Protein AF-A0A7C6IGD8-F1 (afdb_monomer_lite)

Radius of gyration: 17.0 Å; chains: 1; bounding box: 41×31×42 Å

Secondary structure (DSSP, 8-state):
--SS-TT-PPPPP------SSTHHHHHHHHHHHHHHHHHHHHHT--HHHHHHHHHHHTT--HHHHHHHHTS-HHHHHHHHHHTTHHHHHHHHHHHHHHHHHHH--

Sequence (105 aa):
SGALGKGGRAGRVRARVRTDDPRGAVLADDIGSAFTLLHHVISRRSPEGREATNLVRAGWTQVEAAEELGVSKQAVNQRLQAAGWHAEEAGWRLAVHLLERAAEN

Foldseek 3Di:
DDPAPDDPPPDQDFAAQPDPDPCRVVLRVQLSVLVVQLCVLQVPADPLLVQLLVQVVVVDDLCVSCVVVVHDSVSSVVSVVRSVVVVNVVSVVSSVVSVVVSVVD

Structure (mmCIF, N/CA/C/O backbone):
data_AF-A0A7C6IGD8-F1
#
_entry.id   AF-A0A7C6IGD8-F1
#
loop_
_atom_site.group_PDB
_atom_site.id
_atom_site.type_symbol
_atom_site.label_atom_id
_atom_site.label_alt_id
_atom_site.label_comp_id
_atom_site.label_asym_id
_atom_site.label_entity_id
_atom_site.label_seq_id
_atom_site.pdbx_PDB_ins_code
_atom_site.Cartn_x
_atom_site.Cartn_y
_atom_site.Cartn_z
_atom_site.occupancy
_atom_site.B_iso_or_equiv
_atom_site.auth_seq_id
_atom_site.auth_comp_id
_atom_site.auth_asym_id
_atom_site.auth_atom_id
_atom_site.pdbx_PDB_model_num
ATOM 1 N N . SER A 1 1 ? -4.912 -24.757 0.269 1.00 37.56 1 SER A N 1
ATOM 2 C CA . SER A 1 1 ? -3.460 -24.815 0.014 1.00 37.56 1 SER A CA 1
ATOM 3 C C . SER A 1 1 ? -2.859 -23.425 0.021 1.00 37.56 1 SER A C 1
ATOM 5 O O . SER A 1 1 ? -2.950 -22.726 -0.976 1.00 37.56 1 SER A O 1
ATOM 7 N N . GLY A 1 2 ? -2.306 -22.996 1.158 1.00 42.00 2 GLY A N 1
ATOM 8 C CA . GLY A 1 2 ? -1.555 -21.743 1.267 1.00 42.00 2 GLY A CA 1
ATOM 9 C C . GLY A 1 2 ? -0.080 -22.016 0.989 1.00 42.00 2 GLY A C 1
ATOM 10 O O . GLY A 1 2 ? 0.550 -22.757 1.735 1.00 42.00 2 GLY A O 1
ATOM 11 N N . ALA A 1 3 ? 0.458 -21.454 -0.090 1.00 50.69 3 ALA A N 1
ATOM 12 C CA . ALA A 1 3 ? 1.822 -21.711 -0.560 1.00 50.69 3 ALA A CA 1
ATOM 13 C C . ALA A 1 3 ? 2.924 -20.986 0.241 1.00 50.69 3 ALA A C 1
ATOM 15 O O . ALA A 1 3 ? 4.049 -20.869 -0.234 1.00 50.69 3 ALA A O 1
ATOM 16 N N . LEU A 1 4 ? 2.638 -20.478 1.441 1.00 52.00 4 LEU A N 1
ATOM 17 C CA . LEU A 1 4 ? 3.620 -19.751 2.241 1.00 52.00 4 LEU A CA 1
ATOM 18 C C . LEU A 1 4 ? 3.597 -20.288 3.670 1.00 52.00 4 LEU A C 1
ATOM 20 O O . LEU A 1 4 ? 2.660 -20.058 4.433 1.00 52.00 4 LEU A O 1
ATOM 24 N N . GLY A 1 5 ? 4.634 -21.059 4.001 1.00 37.00 5 GLY A N 1
ATOM 25 C CA . GLY A 1 5 ? 4.879 -21.562 5.346 1.00 37.00 5 GLY A CA 1
ATOM 26 C C . GLY A 1 5 ? 4.965 -20.429 6.371 1.00 37.00 5 GLY A C 1
ATOM 27 O O . GLY A 1 5 ? 5.302 -19.286 6.051 1.00 37.00 5 GLY A O 1
ATOM 28 N N . LYS A 1 6 ? 4.649 -20.779 7.619 1.00 43.94 6 LYS A N 1
ATOM 29 C CA . LYS A 1 6 ? 4.670 -19.915 8.804 1.00 43.94 6 LYS A CA 1
ATOM 30 C C . LYS A 1 6 ? 6.070 -19.289 8.940 1.00 43.94 6 LYS A C 1
ATOM 32 O O . LYS A 1 6 ? 6.979 -19.934 9.445 1.00 43.94 6 LYS A O 1
ATOM 37 N N . GLY A 1 7 ? 6.256 -18.072 8.425 1.00 46.94 7 GLY A N 1
ATOM 38 C CA . GLY A 1 7 ? 7.548 -17.372 8.437 1.00 46.94 7 GLY A CA 1
ATOM 39 C C . GLY A 1 7 ? 8.276 -17.260 7.092 1.00 46.94 7 GLY A C 1
ATOM 40 O O 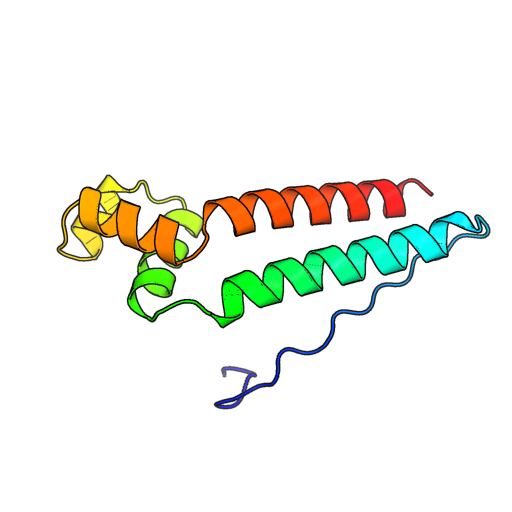. GLY A 1 7 ? 9.502 -17.169 7.081 1.00 46.94 7 GLY A O 1
ATOM 41 N N . GLY A 1 8 ? 7.568 -17.247 5.958 1.00 42.12 8 GLY A N 1
ATOM 42 C CA . GLY A 1 8 ? 8.177 -16.904 4.671 1.00 42.12 8 GLY A CA 1
ATOM 43 C C . GLY A 1 8 ? 8.863 -15.536 4.732 1.00 42.12 8 GLY A C 1
ATOM 44 O O . GLY A 1 8 ? 8.190 -14.506 4.748 1.00 42.12 8 GLY A O 1
ATOM 45 N N . ARG A 1 9 ? 10.205 -15.515 4.768 1.00 52.09 9 ARG A N 1
ATOM 46 C CA . ARG A 1 9 ? 10.993 -14.314 4.458 1.00 52.09 9 ARG A CA 1
ATOM 47 C C . ARG A 1 9 ? 10.435 -13.758 3.158 1.00 52.09 9 ARG A C 1
ATOM 49 O O . ARG A 1 9 ? 10.436 -14.472 2.157 1.00 52.09 9 ARG A O 1
ATOM 56 N N . ALA A 1 10 ? 9.948 -12.524 3.168 1.00 55.75 10 ALA A N 1
ATOM 57 C CA . ALA A 1 10 ? 9.510 -11.923 1.925 1.00 55.75 10 ALA A CA 1
ATOM 58 C C . ALA A 1 10 ? 10.685 -11.916 0.952 1.00 55.75 10 ALA A C 1
ATOM 60 O O . ALA A 1 10 ? 11.765 -11.398 1.252 1.00 55.75 10 ALA A O 1
ATOM 61 N N . GLY A 1 11 ? 10.487 -12.585 -0.179 1.00 67.00 11 GLY A N 1
ATOM 62 C CA . GLY A 1 11 ? 11.488 -12.638 -1.225 1.00 67.00 11 GLY A CA 1
ATOM 63 C C . GLY A 1 11 ? 11.789 -11.221 -1.695 1.00 67.00 11 GLY A C 1
ATOM 64 O O . GLY A 1 11 ? 10.882 -10.412 -1.880 1.00 67.00 11 GLY A O 1
ATOM 65 N N . ARG A 1 12 ? 13.073 -10.916 -1.892 1.00 77.19 12 ARG A N 1
ATOM 66 C CA . ARG A 1 12 ? 13.479 -9.695 -2.588 1.00 77.19 12 ARG A CA 1
ATOM 67 C C . ARG A 1 12 ? 12.857 -9.723 -3.986 1.00 77.19 12 ARG A C 1
ATOM 69 O O . ARG A 1 12 ? 13.123 -10.653 -4.748 1.00 77.19 12 ARG A O 1
ATOM 76 N N . VAL A 1 13 ? 12.069 -8.705 -4.322 1.00 86.81 13 VAL A N 1
ATOM 77 C CA . VAL A 1 13 ? 11.578 -8.521 -5.690 1.00 86.81 13 VAL A CA 1
ATOM 78 C C . VAL A 1 13 ? 12.748 -8.059 -6.551 1.00 86.81 13 VAL A C 1
ATOM 80 O O . VAL A 1 13 ? 13.452 -7.115 -6.201 1.00 86.81 13 VAL A O 1
ATOM 83 N N . ARG A 1 14 ? 12.990 -8.768 -7.655 1.00 87.56 14 ARG A N 1
ATOM 84 C CA . ARG A 1 14 ? 13.959 -8.377 -8.682 1.00 87.56 14 ARG A CA 1
ATOM 85 C C . ARG A 1 14 ? 13.200 -8.119 -9.971 1.00 87.56 14 ARG A C 1
ATOM 87 O O . ARG A 1 14 ? 12.412 -8.969 -10.378 1.00 87.56 14 ARG A O 1
ATOM 94 N N . ALA A 1 15 ? 13.467 -6.984 -10.600 1.00 92.62 15 ALA A N 1
ATOM 95 C CA . ALA A 1 15 ? 12.929 -6.646 -11.907 1.00 92.62 15 ALA A CA 1
ATOM 96 C C . ALA A 1 15 ? 14.037 -6.683 -12.966 1.00 92.62 15 ALA A C 1
ATOM 98 O O . ALA A 1 15 ? 15.228 -6.627 -12.656 1.00 92.62 15 ALA A O 1
ATOM 99 N N . ARG A 1 16 ? 13.631 -6.822 -14.226 1.00 93.06 16 ARG A N 1
ATOM 100 C CA . ARG A 1 16 ? 14.495 -6.693 -15.399 1.00 93.06 16 ARG A CA 1
ATOM 101 C C . ARG A 1 16 ? 13.671 -6.059 -16.510 1.00 93.06 16 ARG A C 1
ATOM 103 O O . ARG A 1 16 ? 12.620 -6.596 -16.846 1.00 93.06 16 ARG A O 1
ATOM 110 N N . VAL A 1 17 ? 14.180 -4.981 -17.094 1.00 94.50 17 VAL A N 1
ATOM 111 C CA . VAL A 1 17 ? 13.636 -4.371 -18.314 1.00 94.50 17 VAL A CA 1
ATOM 112 C C . VAL A 1 17 ? 14.464 -4.876 -19.495 1.00 94.50 17 VAL A C 1
ATOM 114 O O . VAL A 1 17 ? 15.690 -4.937 -19.405 1.00 94.50 17 VAL A O 1
ATOM 117 N N . ARG A 1 18 ? 13.810 -5.331 -20.567 1.00 93.00 18 ARG A N 1
ATOM 118 C CA . ARG A 1 18 ? 14.481 -5.819 -21.781 1.00 93.00 18 ARG A CA 1
ATOM 119 C C . ARG A 1 18 ? 14.481 -4.699 -22.816 1.00 93.00 18 ARG A C 1
ATOM 121 O O . ARG A 1 18 ? 13.499 -4.551 -23.524 1.00 93.00 18 ARG A O 1
ATOM 128 N N . THR A 1 19 ? 15.561 -3.932 -22.868 1.00 91.31 19 THR A N 1
ATOM 129 C CA . THR A 1 19 ? 15.736 -2.808 -23.796 1.00 91.31 19 THR A CA 1
ATOM 130 C C . THR A 1 19 ? 17.232 -2.579 -24.030 1.00 91.31 19 THR A C 1
ATOM 132 O O . THR A 1 19 ? 18.048 -2.964 -23.185 1.00 91.31 19 THR A O 1
ATOM 135 N N . ASP A 1 20 ? 17.579 -1.962 -25.158 1.00 91.75 20 ASP A N 1
ATOM 136 C CA . ASP A 1 20 ? 18.949 -1.533 -25.468 1.00 91.75 20 ASP A CA 1
ATOM 137 C C . ASP A 1 20 ? 19.266 -0.147 -24.865 1.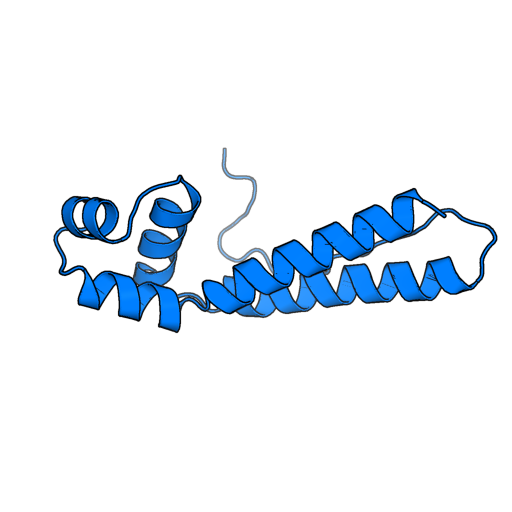00 91.75 20 ASP A C 1
ATOM 139 O O . ASP A 1 20 ? 20.419 0.288 -24.864 1.00 91.75 20 ASP A O 1
ATOM 143 N N . ASP A 1 21 ? 18.260 0.549 -24.313 1.00 92.25 21 ASP A N 1
ATOM 144 C CA . ASP A 1 21 ? 18.447 1.811 -23.596 1.00 92.25 21 ASP A CA 1
ATOM 145 C C . ASP A 1 21 ? 19.122 1.566 -22.227 1.00 92.25 21 ASP A C 1
ATOM 147 O O . ASP A 1 21 ? 18.569 0.852 -21.379 1.00 92.25 21 ASP A O 1
ATOM 151 N N . PRO A 1 22 ? 20.277 2.195 -21.928 1.00 88.19 22 PRO A N 1
ATOM 152 C CA . PRO A 1 22 ? 20.936 2.070 -20.625 1.00 88.19 22 PRO A CA 1
ATOM 153 C C . PRO A 1 22 ? 20.056 2.503 -19.438 1.00 88.19 22 PRO A C 1
ATOM 155 O O . PRO A 1 22 ? 20.272 2.046 -18.312 1.00 88.19 22 PRO A O 1
ATOM 158 N N . ARG A 1 23 ? 19.029 3.335 -19.659 1.00 92.12 23 ARG A N 1
ATOM 159 C CA . ARG A 1 23 ? 18.044 3.719 -18.632 1.00 92.12 23 ARG A CA 1
ATOM 160 C C . ARG A 1 23 ? 17.171 2.548 -18.172 1.00 92.12 23 ARG A C 1
ATOM 162 O O . ARG A 1 23 ? 16.609 2.618 -17.079 1.00 92.12 23 ARG A O 1
ATOM 169 N N . GLY A 1 24 ? 17.100 1.455 -18.935 1.00 94.12 24 GLY A N 1
ATOM 170 C CA . GLY A 1 24 ? 16.371 0.244 -18.553 1.00 94.12 24 GLY A CA 1
ATOM 171 C C . GLY A 1 24 ? 16.879 -0.391 -17.254 1.00 94.12 24 GLY A C 1
ATOM 172 O O . GLY A 1 24 ? 16.08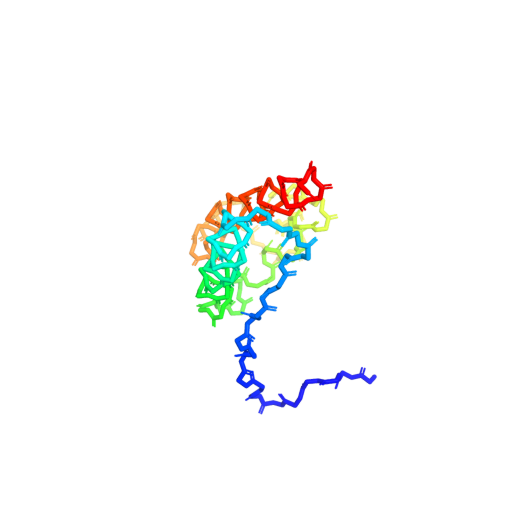3 -0.901 -16.465 1.00 94.12 24 GLY A O 1
ATOM 173 N N . ALA A 1 25 ? 18.188 -0.310 -16.981 1.00 93.12 25 ALA A N 1
ATOM 174 C CA . ALA A 1 25 ? 18.765 -0.799 -15.728 1.00 93.12 25 ALA A CA 1
ATOM 175 C C . ALA A 1 25 ? 18.303 0.034 -14.519 1.00 93.12 25 ALA A C 1
ATOM 177 O O . ALA A 1 25 ? 17.906 -0.531 -13.502 1.00 93.12 25 ALA A O 1
ATOM 178 N N . VAL A 1 26 ? 18.274 1.364 -14.659 1.00 95.00 26 VAL A N 1
ATOM 179 C CA . VAL A 1 26 ? 17.789 2.279 -13.612 1.00 95.00 26 VAL A CA 1
ATOM 180 C C . VAL A 1 26 ? 16.309 2.028 -13.323 1.00 95.00 26 VAL A C 1
ATOM 182 O O . VAL A 1 26 ? 15.927 1.875 -12.168 1.00 95.00 26 VAL A O 1
ATOM 185 N N . LEU A 1 27 ? 15.480 1.887 -14.365 1.00 95.75 27 LEU A N 1
ATOM 186 C CA . LEU A 1 27 ? 14.062 1.555 -14.196 1.00 95.75 27 LEU A CA 1
ATOM 187 C C . LEU A 1 27 ? 13.854 0.209 -13.488 1.00 95.75 27 LEU A C 1
ATOM 189 O O . LEU A 1 27 ? 12.969 0.092 -12.643 1.00 95.75 27 LEU A O 1
ATOM 193 N N . ALA A 1 28 ? 14.667 -0.808 -13.791 1.00 95.38 28 ALA A N 1
ATOM 194 C CA . ALA A 1 28 ? 14.599 -2.095 -13.099 1.00 95.38 28 ALA A CA 1
ATOM 195 C C . ALA A 1 28 ? 14.901 -1.963 -11.592 1.00 95.38 28 ALA A C 1
ATOM 197 O O . ALA A 1 28 ? 14.196 -2.559 -10.769 1.00 95.38 28 ALA A O 1
ATOM 198 N N . ASP A 1 29 ? 15.907 -1.167 -11.226 1.00 95.44 29 ASP A N 1
ATOM 199 C CA . ASP A 1 29 ? 16.258 -0.907 -9.826 1.00 95.44 29 ASP A CA 1
ATOM 200 C C . ASP A 1 29 ? 15.184 -0.080 -9.102 1.00 95.44 29 ASP A C 1
ATOM 202 O O . ASP A 1 29 ? 14.833 -0.392 -7.956 1.00 95.44 29 ASP A O 1
ATOM 206 N N . ASP A 1 30 ? 14.590 0.910 -9.773 1.00 96.56 30 ASP A N 1
ATOM 207 C CA . ASP A 1 30 ? 13.482 1.709 -9.238 1.00 96.56 30 ASP A CA 1
ATOM 208 C C . ASP A 1 30 ? 12.253 0.835 -8.949 1.00 96.56 30 ASP A C 1
ATOM 210 O O . ASP A 1 30 ? 11.659 0.923 -7.869 1.00 96.56 30 ASP A O 1
ATOM 214 N N . ILE A 1 31 ? 11.900 -0.072 -9.871 1.00 96.62 31 ILE A N 1
ATOM 215 C CA . ILE A 1 31 ? 10.810 -1.040 -9.673 1.00 96.62 31 ILE A CA 1
ATOM 216 C C . ILE A 1 31 ? 11.101 -1.910 -8.441 1.00 96.62 31 ILE A C 1
ATOM 218 O O . ILE A 1 31 ? 10.251 -2.049 -7.557 1.00 96.62 31 ILE A O 1
ATOM 222 N N . GLY A 1 32 ? 12.308 -2.478 -8.342 1.00 95.69 32 GLY A N 1
ATOM 223 C CA . GLY A 1 32 ? 12.711 -3.286 -7.185 1.00 95.69 32 GLY A CA 1
ATOM 224 C C . GLY A 1 32 ? 12.659 -2.510 -5.862 1.00 95.69 32 GLY A C 1
ATOM 225 O O . GLY A 1 32 ? 12.235 -3.047 -4.830 1.00 95.69 32 GLY A O 1
ATOM 226 N N . SER A 1 33 ? 13.030 -1.232 -5.894 1.00 95.94 33 SER A N 1
ATOM 227 C CA . SER A 1 33 ? 12.985 -0.328 -4.743 1.00 95.94 33 SER A CA 1
ATOM 228 C C . SER A 1 33 ? 11.549 -0.047 -4.298 1.00 95.94 33 SER A C 1
ATOM 230 O O . SER A 1 33 ? 11.247 -0.180 -3.111 1.00 95.94 33 SER A O 1
ATOM 232 N N . ALA A 1 34 ? 10.632 0.228 -5.231 1.00 96.88 34 ALA A N 1
ATOM 233 C CA . ALA A 1 34 ? 9.215 0.431 -4.926 1.00 96.88 34 ALA A CA 1
ATOM 234 C C . ALA A 1 34 ? 8.600 -0.792 -4.217 1.00 96.88 34 ALA A C 1
ATOM 236 O O . ALA A 1 34 ? 7.961 -0.655 -3.170 1.00 96.88 34 ALA A O 1
ATOM 237 N N . PHE A 1 35 ? 8.867 -2.005 -4.713 1.00 96.00 35 PHE A N 1
ATOM 238 C CA . PHE A 1 35 ? 8.400 -3.235 -4.064 1.00 96.00 35 PHE A CA 1
ATOM 239 C C . PHE A 1 35 ? 9.061 -3.497 -2.707 1.00 96.00 35 PHE A C 1
ATOM 241 O O . PHE A 1 35 ? 8.418 -4.031 -1.801 1.00 96.00 35 PHE A O 1
ATOM 248 N N . THR A 1 36 ? 10.322 -3.098 -2.530 1.00 95.38 36 THR A N 1
ATOM 249 C CA . THR A 1 36 ? 11.006 -3.178 -1.230 1.00 95.38 36 THR A CA 1
ATOM 250 C C . THR A 1 36 ? 10.333 -2.274 -0.194 1.00 95.38 36 THR A C 1
ATOM 252 O O . THR A 1 36 ? 10.104 -2.699 0.941 1.00 95.38 36 THR A O 1
ATOM 255 N N . LEU A 1 37 ? 9.960 -1.053 -0.584 1.00 95.00 37 LEU A N 1
ATOM 256 C CA . LEU A 1 37 ? 9.247 -0.113 0.283 1.00 95.00 37 LEU A CA 1
ATOM 257 C C . LEU A 1 37 ? 7.827 -0.596 0.607 1.00 95.00 37 LEU A C 1
ATOM 259 O O . LEU A 1 37 ? 7.432 -0.597 1.773 1.00 95.00 37 LEU A O 1
ATOM 263 N N . LEU A 1 38 ? 7.084 -1.093 -0.387 1.00 95.69 38 LEU A N 1
ATOM 264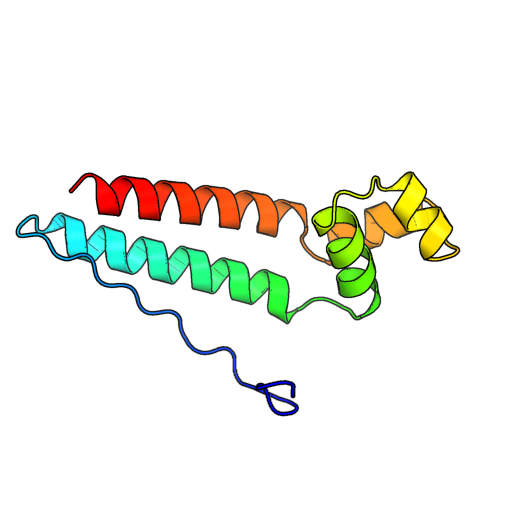 C CA . LEU A 1 38 ? 5.772 -1.717 -0.168 1.00 95.69 38 LEU A CA 1
ATOM 265 C C . LEU A 1 38 ? 5.863 -2.887 0.817 1.00 95.69 38 LEU A C 1
ATOM 267 O O . LEU A 1 38 ? 5.077 -2.979 1.762 1.00 95.69 38 LEU A O 1
ATOM 271 N N . HIS A 1 39 ? 6.862 -3.754 0.647 1.00 93.81 39 HIS A N 1
ATOM 272 C CA . HIS A 1 39 ? 7.103 -4.855 1.570 1.00 93.81 39 HIS A CA 1
ATOM 273 C C . HIS A 1 39 ? 7.375 -4.362 3.002 1.00 93.81 39 HIS A C 1
ATOM 275 O O . HIS A 1 39 ? 6.832 -4.919 3.962 1.00 93.81 39 HIS A O 1
ATOM 281 N N . HIS A 1 40 ? 8.177 -3.308 3.162 1.00 93.38 40 HIS A N 1
ATOM 282 C CA . HIS A 1 40 ? 8.459 -2.719 4.469 1.00 93.38 40 HIS A CA 1
ATOM 283 C C . HIS A 1 40 ? 7.181 -2.269 5.192 1.00 93.38 40 HIS A C 1
ATOM 285 O O . HIS A 1 40 ? 7.027 -2.539 6.382 1.00 93.38 40 HIS A O 1
ATOM 291 N N . VAL A 1 41 ? 6.246 -1.643 4.470 1.00 93.94 41 VAL A N 1
ATOM 292 C CA . VAL A 1 41 ? 4.949 -1.218 5.019 1.00 93.94 41 VAL A CA 1
ATOM 293 C C . VAL A 1 41 ? 4.097 -2.429 5.406 1.00 93.94 41 VAL A C 1
ATOM 295 O O . VAL A 1 41 ? 3.623 -2.533 6.536 1.00 93.94 41 VAL A O 1
ATOM 298 N N . ILE A 1 42 ? 3.922 -3.378 4.484 1.00 93.69 42 ILE A N 1
ATOM 299 C CA . ILE A 1 42 ? 2.999 -4.508 4.660 1.00 93.69 42 ILE A CA 1
ATOM 300 C C . ILE A 1 42 ? 3.484 -5.471 5.757 1.00 93.69 42 ILE A C 1
ATOM 302 O O . ILE A 1 42 ? 2.678 -5.979 6.537 1.00 93.69 42 ILE A O 1
ATOM 306 N N . SER A 1 43 ? 4.797 -5.705 5.856 1.00 91.81 43 SER A N 1
ATOM 307 C CA . SER A 1 43 ? 5.382 -6.668 6.805 1.00 91.81 43 SER A CA 1
ATOM 308 C C . SER A 1 43 ? 5.220 -6.295 8.276 1.00 91.81 43 SER A C 1
ATOM 310 O O . SER A 1 43 ? 5.273 -7.175 9.133 1.00 91.81 43 SER A O 1
ATOM 312 N N . ARG A 1 44 ? 5.013 -5.010 8.577 1.00 91.06 44 ARG A N 1
ATOM 313 C CA . ARG A 1 44 ? 4.958 -4.484 9.948 1.00 91.06 44 ARG A CA 1
ATOM 314 C C . ARG A 1 44 ? 3.541 -4.321 10.493 1.00 91.06 44 ARG A C 1
ATOM 316 O O . ARG A 1 44 ? 3.374 -3.849 11.613 1.00 91.06 44 ARG A O 1
ATOM 323 N N . ARG A 1 45 ? 2.513 -4.705 9.730 1.00 94.69 45 ARG A N 1
ATOM 324 C CA . ARG A 1 45 ? 1.115 -4.548 10.153 1.00 94.69 45 ARG A CA 1
ATOM 325 C C . ARG A 1 45 ? 0.790 -5.393 11.377 1.00 94.69 45 ARG A C 1
ATOM 327 O O . ARG A 1 45 ? 1.162 -6.565 11.450 1.00 94.69 45 ARG A O 1
ATOM 334 N N . SER A 1 46 ? 0.004 -4.822 12.283 1.00 96.56 46 SER A N 1
ATOM 335 C CA . SER A 1 46 ? -0.670 -5.588 13.332 1.00 96.56 46 SER A CA 1
ATOM 336 C C . SER A 1 46 ? -1.787 -6.467 12.734 1.00 96.56 46 SER A C 1
ATOM 338 O O . SER A 1 46 ? -2.194 -6.240 11.587 1.00 96.56 46 SER A O 1
ATOM 340 N N . PRO A 1 47 ? -2.288 -7.483 13.462 1.00 97.38 47 PRO A N 1
ATOM 341 C CA . PRO A 1 47 ? -3.475 -8.242 13.055 1.00 97.38 47 PRO A CA 1
ATOM 342 C C . PRO A 1 47 ? -4.678 -7.352 12.722 1.00 97.38 47 PRO A C 1
ATOM 344 O O . PRO A 1 47 ? -5.253 -7.472 11.645 1.00 97.38 47 PRO A O 1
ATOM 347 N N . GLU A 1 48 ? -4.972 -6.384 13.581 1.00 97.31 48 GLU A N 1
ATOM 348 C CA . GLU A 1 48 ? -6.109 -5.471 13.451 1.00 97.31 48 GLU A CA 1
ATOM 349 C C . GLU A 1 48 ? -5.937 -4.532 12.250 1.00 97.31 48 GLU A C 1
ATOM 351 O O . GLU A 1 48 ? -6.890 -4.221 11.535 1.00 97.31 48 GLU A O 1
ATOM 356 N N . GLY A 1 49 ? -4.700 -4.091 11.999 1.00 97.50 49 GLY A N 1
ATOM 357 C CA . GLY A 1 49 ? -4.352 -3.328 10.805 1.00 97.50 49 GLY A CA 1
ATOM 358 C C . GLY A 1 49 ? -4.521 -4.145 9.520 1.00 97.50 49 GLY A C 1
ATOM 359 O O . GLY A 1 49 ? -4.966 -3.613 8.501 1.00 97.50 49 GLY A O 1
ATOM 360 N N . ARG A 1 50 ? -4.210 -5.449 9.548 1.00 97.56 50 ARG A N 1
ATOM 361 C CA . ARG A 1 50 ? -4.468 -6.347 8.409 1.00 97.56 50 ARG A CA 1
ATOM 362 C C . ARG A 1 50 ? -5.962 -6.504 8.145 1.00 97.56 50 ARG A C 1
ATOM 364 O O . ARG A 1 50 ? -6.360 -6.401 6.994 1.00 97.56 50 ARG A O 1
ATOM 371 N N . GLU A 1 51 ? -6.778 -6.688 9.178 1.00 97.88 51 GLU A N 1
ATOM 372 C CA . GLU A 1 51 ? -8.238 -6.786 9.030 1.00 97.88 51 GLU A CA 1
ATOM 373 C C . GLU A 1 51 ? -8.828 -5.532 8.377 1.00 97.88 51 GLU A C 1
ATOM 375 O O . GLU A 1 51 ? -9.481 -5.624 7.338 1.00 97.88 51 GLU A O 1
ATOM 380 N N . ALA A 1 52 ? -8.515 -4.352 8.922 1.00 98.12 52 ALA A N 1
ATOM 381 C CA . ALA A 1 52 ? -9.026 -3.091 8.391 1.00 98.12 52 ALA A CA 1
ATOM 382 C C . ALA A 1 52 ? -8.575 -2.844 6.938 1.00 98.12 52 ALA A C 1
ATOM 384 O O . ALA A 1 52 ? -9.379 -2.451 6.094 1.00 98.12 52 ALA A O 1
ATOM 385 N N . THR A 1 53 ? -7.299 -3.105 6.620 1.00 97.56 53 THR A N 1
ATOM 386 C CA . THR A 1 53 ? -6.783 -2.926 5.249 1.00 97.56 53 THR A CA 1
ATOM 387 C C . THR A 1 53 ? -7.340 -3.948 4.258 1.00 97.56 53 THR A C 1
ATOM 389 O O . THR A 1 53 ? -7.495 -3.611 3.087 1.00 97.56 53 THR A O 1
ATOM 392 N N . ASN A 1 54 ? -7.669 -5.170 4.688 1.00 97.38 54 ASN A N 1
ATOM 393 C CA . ASN A 1 54 ? -8.302 -6.169 3.825 1.00 97.38 54 ASN A CA 1
ATOM 394 C C . ASN A 1 54 ? -9.714 -5.742 3.403 1.00 97.38 54 ASN A C 1
ATOM 396 O O . ASN A 1 54 ? -10.035 -5.844 2.222 1.00 97.38 54 ASN A O 1
ATOM 400 N N . LEU A 1 55 ? -10.521 -5.221 4.334 1.00 98.19 55 LEU A N 1
ATOM 401 C CA . LEU A 1 55 ? -11.883 -4.758 4.042 1.00 98.19 55 LEU A CA 1
ATOM 402 C C . LEU A 1 55 ? -11.878 -3.563 3.084 1.00 98.19 55 LEU A C 1
ATOM 404 O O . LEU A 1 55 ? -12.528 -3.598 2.042 1.00 98.19 55 LEU A O 1
ATOM 408 N N . VAL A 1 56 ? -11.076 -2.535 3.378 1.00 96.44 56 VAL A N 1
ATOM 409 C CA . VAL A 1 56 ? -11.011 -1.343 2.516 1.00 96.44 56 VAL A CA 1
ATOM 410 C C . VAL A 1 56 ? -10.454 -1.680 1.133 1.00 96.44 56 VAL A C 1
ATOM 412 O O . VAL A 1 56 ? -10.964 -1.190 0.128 1.00 96.44 56 VAL A O 1
ATOM 415 N N . ARG A 1 57 ? -9.468 -2.583 1.037 1.00 95.75 57 ARG A N 1
ATOM 416 C CA . ARG A 1 57 ? -8.994 -3.082 -0.264 1.00 95.75 57 ARG A CA 1
ATOM 417 C C . ARG A 1 57 ? -10.079 -3.835 -1.033 1.00 95.75 57 ARG A C 1
ATOM 419 O O . ARG A 1 57 ? -10.105 -3.759 -2.256 1.00 95.75 57 ARG A O 1
ATOM 426 N N . ALA A 1 58 ? -10.964 -4.547 -0.339 1.00 96.56 58 ALA A N 1
ATOM 427 C CA . ALA A 1 58 ? -12.111 -5.214 -0.948 1.00 96.56 58 ALA A CA 1
ATOM 428 C C . ALA A 1 58 ? -13.217 -4.235 -1.400 1.00 96.56 58 ALA A C 1
ATOM 430 O O . ALA A 1 58 ? -14.253 -4.681 -1.883 1.00 96.56 58 ALA A O 1
ATOM 431 N N . GLY A 1 59 ? -13.005 -2.920 -1.265 1.00 97.12 59 GLY A N 1
ATOM 432 C CA . GLY A 1 59 ? -13.927 -1.877 -1.715 1.00 97.12 59 GLY A CA 1
ATOM 433 C C . GLY A 1 59 ? -14.877 -1.366 -0.636 1.00 97.12 59 GLY A C 1
ATOM 434 O O . GLY A 1 59 ? -15.724 -0.530 -0.934 1.00 97.12 59 GLY A O 1
ATOM 435 N N . TRP A 1 60 ? -14.738 -1.833 0.606 1.00 98.25 60 TRP A N 1
ATOM 436 C CA . TRP A 1 60 ? -15.590 -1.397 1.706 1.00 98.25 60 TRP A CA 1
ATOM 437 C C . TRP A 1 60 ? -15.214 0.016 2.151 1.00 98.25 60 TRP A C 1
ATOM 439 O O . TRP A 1 60 ? -14.039 0.387 2.243 1.00 98.25 60 TRP A O 1
ATOM 449 N N . THR A 1 61 ? -16.218 0.805 2.506 1.00 98.19 61 THR A N 1
ATOM 450 C CA . THR A 1 61 ? -16.022 2.072 3.203 1.00 98.19 61 THR A CA 1
ATOM 451 C C . THR A 1 61 ? -15.547 1.834 4.642 1.00 98.19 61 THR A C 1
ATOM 453 O O . THR A 1 61 ? -15.723 0.764 5.224 1.00 98.19 61 THR A O 1
ATOM 456 N N . GLN A 1 62 ? -14.981 2.863 5.285 1.00 98.12 62 GLN A N 1
ATOM 457 C CA . GLN A 1 62 ? -14.596 2.771 6.705 1.00 98.12 62 GLN A CA 1
ATOM 458 C C . GLN A 1 62 ? -15.793 2.567 7.646 1.00 98.12 62 GLN A C 1
ATOM 460 O O . GLN A 1 62 ? -15.587 2.166 8.787 1.00 98.12 62 GLN A O 1
ATOM 465 N N . VAL A 1 63 ? -17.011 2.900 7.204 1.00 98.50 63 VAL A N 1
ATOM 466 C CA . VAL A 1 63 ? -18.235 2.709 7.993 1.00 98.50 63 VAL A CA 1
ATOM 467 C C . VAL A 1 63 ? -18.658 1.246 7.935 1.00 98.50 63 VAL A C 1
ATOM 469 O O . VAL A 1 63 ? -18.748 0.622 8.983 1.00 98.50 63 VAL A O 1
ATOM 472 N N . GLU A 1 64 ? -18.786 0.675 6.737 1.00 98.62 64 GLU A N 1
ATOM 473 C CA . GLU A 1 64 ? -19.124 -0.746 6.565 1.00 98.62 64 GLU A CA 1
ATOM 474 C C . GLU A 1 64 ? -18.066 -1.644 7.223 1.00 98.62 64 GLU A C 1
ATOM 476 O O . GLU A 1 64 ? -18.388 -2.611 7.902 1.00 98.62 64 GLU A O 1
ATOM 481 N N . ALA A 1 65 ? -16.781 -1.288 7.100 1.00 98.44 65 ALA A N 1
ATOM 482 C CA . ALA A 1 65 ? -15.713 -2.022 7.771 1.00 98.44 65 ALA A CA 1
ATOM 483 C C . ALA A 1 65 ? -15.793 -1.924 9.306 1.00 98.44 65 ALA A C 1
ATOM 485 O O . ALA A 1 65 ? -15.373 -2.841 10.005 1.00 98.44 65 ALA A O 1
ATOM 486 N N . ALA A 1 66 ? -16.294 -0.810 9.847 1.00 98.44 66 ALA A N 1
ATOM 487 C CA . ALA A 1 66 ? -16.477 -0.649 11.286 1.00 98.44 66 ALA A CA 1
ATOM 488 C C . ALA A 1 66 ? -17.634 -1.517 11.798 1.00 98.44 66 ALA A C 1
ATOM 490 O O . ALA A 1 66 ? -17.493 -2.152 12.842 1.00 98.44 66 ALA A O 1
ATOM 491 N N . GLU A 1 67 ? -18.727 -1.579 11.035 1.00 98.44 67 GLU A N 1
ATOM 492 C CA . GLU A 1 67 ? -19.871 -2.455 11.300 1.00 98.44 67 GLU A CA 1
ATOM 493 C C . GLU A 1 67 ? -19.456 -3.931 11.271 1.00 98.44 67 GLU A C 1
ATOM 495 O O . GLU A 1 67 ? -19.711 -4.646 12.239 1.00 98.44 67 GLU A O 1
ATOM 500 N N . GLU A 1 68 ? -18.724 -4.356 10.237 1.00 98.31 68 GLU A N 1
ATOM 501 C CA . GLU A 1 68 ? -18.212 -5.729 10.102 1.00 98.31 68 GLU A CA 1
ATOM 502 C C . GLU A 1 68 ? -17.281 -6.129 11.255 1.00 98.31 68 GLU A C 1
ATOM 504 O O . GLU A 1 68 ? -17.350 -7.238 11.778 1.00 98.31 68 GLU A O 1
ATOM 509 N N . LEU A 1 69 ? -16.406 -5.215 11.686 1.00 97.75 69 LEU A N 1
ATOM 510 C CA . LEU A 1 69 ? -15.437 -5.479 12.753 1.00 97.75 69 LEU A CA 1
ATOM 511 C C . LEU A 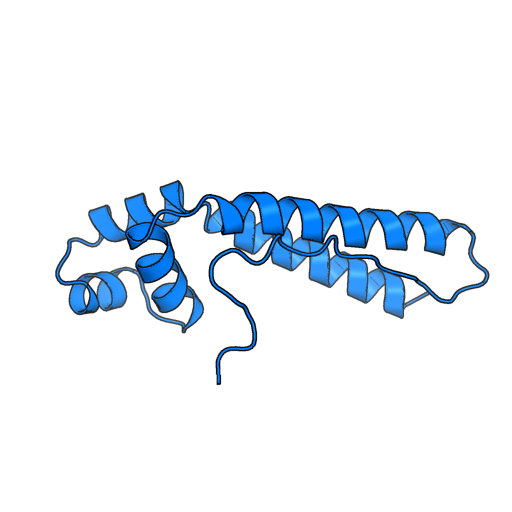1 69 ? -16.001 -5.256 14.166 1.00 97.75 69 LEU A C 1
ATOM 513 O O . LEU A 1 69 ? -15.282 -5.486 15.140 1.00 97.75 69 LEU A O 1
ATOM 517 N N . GLY A 1 70 ? -17.241 -4.774 14.302 1.00 98.38 70 GLY A N 1
ATOM 518 C CA . GLY A 1 70 ? -17.848 -4.453 15.597 1.00 98.38 70 GLY A CA 1
ATOM 519 C C . GLY A 1 70 ? -17.116 -3.345 16.368 1.00 98.38 70 GLY A C 1
ATOM 520 O O . GLY A 1 70 ? -17.043 -3.384 17.597 1.00 98.38 70 GLY A O 1
ATOM 521 N N . VAL A 1 71 ? -16.534 -2.368 15.666 1.00 98.38 71 VAL A N 1
ATOM 522 C CA . VAL A 1 71 ? -15.778 -1.246 16.257 1.00 98.38 71 VAL A CA 1
ATOM 523 C C . VAL A 1 71 ? -16.287 0.103 15.746 1.00 98.38 71 VAL A C 1
ATOM 525 O O . VAL A 1 71 ? -17.168 0.179 14.901 1.00 98.38 71 VAL A O 1
ATOM 528 N N . SER A 1 72 ? -15.737 1.212 16.248 1.00 98.69 72 SER A N 1
ATOM 529 C CA . SER A 1 72 ? -16.076 2.541 15.727 1.00 98.69 72 SER A CA 1
ATOM 530 C C . SER A 1 72 ? -15.340 2.857 14.417 1.00 98.69 72 SER A C 1
ATOM 532 O O . SER A 1 72 ? -14.214 2.407 14.188 1.00 98.69 72 SER A O 1
ATOM 534 N N . LYS A 1 73 ? -15.912 3.746 13.589 1.00 98.25 73 LYS A N 1
ATOM 535 C CA . LYS A 1 73 ? -15.228 4.313 12.407 1.00 98.25 73 LYS A CA 1
ATOM 536 C C . LYS A 1 73 ? -13.863 4.918 12.764 1.00 98.25 73 LYS A C 1
ATOM 538 O O . LYS A 1 73 ? -12.906 4.790 12.005 1.00 98.25 73 LYS A O 1
ATOM 543 N N . GLN A 1 74 ? -13.756 5.567 13.927 1.00 98.50 74 GLN A N 1
ATOM 544 C CA . GLN A 1 74 ? -12.494 6.134 14.410 1.00 98.50 74 GLN A CA 1
ATOM 545 C C . GLN A 1 74 ? -11.450 5.043 14.683 1.00 98.50 74 GLN A C 1
ATOM 547 O O . GLN A 1 74 ? -10.289 5.216 14.315 1.00 98.50 74 GLN A O 1
ATOM 552 N N . ALA A 1 75 ? -11.856 3.912 15.268 1.00 98.31 75 ALA A N 1
ATOM 553 C CA . ALA A 1 75 ? -10.970 2.771 15.474 1.00 98.31 75 ALA A CA 1
ATOM 554 C C . ALA A 1 75 ? -10.484 2.185 14.137 1.00 98.31 75 ALA A C 1
ATOM 556 O O . ALA A 1 75 ? -9.298 1.890 14.000 1.00 98.31 75 ALA A O 1
ATOM 557 N N . VAL A 1 76 ? -11.355 2.086 13.124 1.00 98.50 76 VAL A N 1
ATOM 558 C CA . VAL A 1 76 ? -10.948 1.678 11.766 1.00 98.50 76 VAL A CA 1
ATOM 559 C C . VAL A 1 76 ? -9.944 2.664 11.177 1.00 98.50 76 VAL A C 1
ATOM 561 O O . VAL A 1 76 ? -8.893 2.248 10.695 1.00 98.50 76 VAL A O 1
ATOM 564 N N . ASN A 1 77 ? -10.215 3.968 11.260 1.00 98.38 77 ASN A N 1
ATOM 565 C CA . ASN A 1 77 ? -9.302 4.994 10.762 1.00 98.38 77 ASN A CA 1
ATOM 566 C C . ASN A 1 77 ? -7.908 4.871 11.401 1.00 98.38 77 ASN A C 1
ATOM 568 O O . ASN A 1 77 ? -6.906 4.823 10.690 1.00 98.38 77 ASN A O 1
ATOM 572 N N . GLN A 1 78 ? -7.843 4.720 12.727 1.00 98.50 78 GLN A N 1
ATOM 573 C CA . GLN A 1 78 ? -6.585 4.526 13.450 1.00 98.50 78 GLN A CA 1
ATOM 574 C C . GLN A 1 78 ? -5.858 3.247 13.022 1.00 98.50 78 GLN A C 1
ATOM 576 O O . GLN A 1 78 ? -4.649 3.287 12.795 1.00 98.50 78 GLN A O 1
ATOM 581 N N . ARG A 1 79 ? -6.580 2.130 12.850 1.00 98.31 79 ARG A N 1
ATOM 582 C CA . ARG A 1 79 ? -6.008 0.877 12.332 1.00 98.31 79 ARG A CA 1
ATOM 583 C C . ARG A 1 79 ? -5.426 1.065 10.931 1.00 98.31 79 ARG A C 1
ATOM 585 O O . ARG A 1 79 ? -4.333 0.573 10.675 1.00 98.31 79 ARG A O 1
ATOM 592 N N . LEU A 1 80 ? -6.100 1.802 10.045 1.00 98.25 80 LEU A N 1
ATOM 593 C CA . LEU A 1 80 ? -5.611 2.090 8.690 1.00 98.25 80 LEU A CA 1
ATOM 594 C C . LEU A 1 80 ? -4.359 2.975 8.701 1.00 98.25 80 LEU A C 1
ATOM 596 O O . LEU A 1 80 ? -3.406 2.679 7.977 1.00 98.25 80 LEU A O 1
ATOM 600 N N . GLN A 1 81 ? -4.326 4.017 9.540 1.00 97.75 81 GLN A N 1
ATOM 601 C CA . GLN A 1 81 ? -3.133 4.856 9.703 1.00 97.75 81 GLN A CA 1
ATOM 602 C C . GLN A 1 81 ? -1.953 4.035 10.232 1.00 97.75 81 GLN A C 1
ATOM 604 O O . GLN A 1 81 ? -0.878 4.034 9.633 1.00 97.75 81 GLN A O 1
ATOM 609 N N . ALA A 1 82 ? -2.168 3.265 11.302 1.00 97.25 82 ALA A N 1
ATOM 610 C CA . ALA A 1 82 ? -1.145 2.407 11.895 1.00 97.25 82 ALA A CA 1
ATOM 611 C C . ALA A 1 82 ? -0.679 1.291 10.942 1.00 97.25 82 ALA A C 1
ATOM 613 O O . ALA A 1 82 ? 0.485 0.898 10.961 1.00 97.25 82 ALA A O 1
ATOM 614 N N . ALA A 1 83 ? -1.565 0.798 10.072 1.00 97.50 83 ALA A N 1
ATOM 615 C CA . ALA A 1 83 ? -1.236 -0.180 9.039 1.00 97.50 83 ALA A CA 1
ATOM 616 C C . ALA A 1 83 ? -0.499 0.424 7.828 1.00 97.50 83 ALA A C 1
ATOM 618 O O . ALA A 1 83 ? -0.126 -0.317 6.911 1.00 97.50 83 ALA A O 1
ATOM 619 N N . GLY A 1 84 ? -0.313 1.747 7.791 1.00 97.31 84 GLY A N 1
ATOM 620 C CA . GLY A 1 84 ? 0.331 2.445 6.684 1.00 97.31 84 GLY A CA 1
ATOM 621 C C . GLY A 1 84 ? -0.474 2.384 5.387 1.00 97.31 84 GLY A C 1
ATOM 622 O O . GLY A 1 84 ? 0.119 2.279 4.316 1.00 97.31 84 GLY A O 1
ATOM 623 N N . TRP A 1 85 ? -1.810 2.410 5.464 1.00 97.06 85 TRP A N 1
ATOM 624 C CA . TRP A 1 85 ? -2.688 2.272 4.295 1.00 97.06 85 TRP A CA 1
ATOM 625 C C . TRP A 1 85 ? -2.365 3.285 3.185 1.00 97.06 85 TRP A C 1
ATOM 627 O O . TRP A 1 85 ? -2.142 2.901 2.042 1.00 97.06 85 TRP A O 1
ATOM 637 N N . HIS A 1 86 ? -2.223 4.567 3.528 1.00 95.38 86 HIS A N 1
ATOM 638 C CA . HIS A 1 86 ? -1.915 5.604 2.537 1.00 95.38 86 HIS A CA 1
ATOM 639 C C . HIS A 1 86 ? -0.529 5.444 1.900 1.00 95.38 86 HIS A C 1
ATOM 641 O O . HIS A 1 86 ? -0.361 5.701 0.708 1.00 95.38 86 HIS A O 1
ATOM 647 N N . ALA A 1 87 ? 0.463 4.998 2.678 1.00 96.12 87 ALA A N 1
ATOM 648 C CA . ALA A 1 87 ? 1.797 4.717 2.155 1.00 96.12 87 ALA A CA 1
ATOM 649 C C . ALA A 1 87 ? 1.770 3.532 1.179 1.00 96.12 87 ALA A C 1
ATOM 651 O O . ALA A 1 87 ? 2.445 3.565 0.152 1.00 96.12 87 ALA A O 1
ATOM 652 N N . GLU A 1 88 ? 0.955 2.512 1.464 1.00 95.75 88 GLU A N 1
ATOM 653 C CA . GLU A 1 88 ? 0.713 1.422 0.525 1.00 95.75 88 GLU A CA 1
ATOM 654 C C . GLU A 1 88 ? 0.067 1.921 -0.778 1.00 95.75 88 GLU A C 1
ATOM 656 O O . GLU A 1 88 ? 0.573 1.598 -1.850 1.00 95.75 88 GLU A O 1
ATOM 661 N N . GLU A 1 89 ? -1.015 2.704 -0.717 1.00 96.25 89 GLU A N 1
ATOM 662 C CA . GLU A 1 89 ? -1.686 3.206 -1.928 1.00 96.25 89 GLU A CA 1
ATOM 663 C C . GLU A 1 89 ? -0.743 4.040 -2.806 1.00 96.25 89 GLU A C 1
ATOM 665 O O . GLU A 1 89 ? -0.696 3.868 -4.027 1.00 96.25 89 GLU A O 1
ATOM 670 N N . ALA A 1 90 ? 0.050 4.920 -2.187 1.00 97.12 90 ALA A N 1
ATOM 671 C CA . ALA A 1 90 ? 1.061 5.699 -2.893 1.00 97.12 90 ALA A CA 1
ATOM 672 C C . ALA A 1 90 ? 2.145 4.802 -3.516 1.00 97.12 90 ALA A C 1
ATOM 674 O O . ALA A 1 90 ? 2.519 5.004 -4.673 1.00 97.12 90 ALA A O 1
ATOM 675 N N . GLY A 1 91 ? 2.616 3.793 -2.777 1.00 97.00 91 GLY A N 1
ATOM 676 C CA . GLY A 1 91 ? 3.612 2.835 -3.253 1.00 97.00 91 GLY A CA 1
ATOM 677 C C . GLY A 1 91 ? 3.122 2.001 -4.438 1.00 97.00 91 GLY A C 1
ATOM 678 O O . GLY A 1 91 ? 3.872 1.810 -5.394 1.00 97.00 91 GLY A O 1
ATOM 679 N N . TRP A 1 92 ? 1.861 1.556 -4.425 1.00 96.69 92 TRP A N 1
ATOM 680 C CA . TRP A 1 92 ? 1.268 0.826 -5.550 1.00 96.69 92 TRP A CA 1
ATOM 681 C C . TRP A 1 92 ? 1.154 1.692 -6.793 1.00 96.69 92 TRP A C 1
ATOM 683 O O . TRP A 1 92 ? 1.534 1.248 -7.872 1.00 96.69 92 TRP A O 1
ATOM 693 N N . ARG A 1 93 ? 0.696 2.939 -6.645 1.00 98.00 93 ARG A N 1
ATOM 694 C CA . ARG A 1 93 ? 0.624 3.881 -7.767 1.00 98.00 93 ARG A CA 1
ATOM 695 C C . ARG A 1 93 ? 2.000 4.118 -8.389 1.00 98.00 93 ARG A C 1
ATOM 697 O O . ARG A 1 93 ? 2.135 4.067 -9.605 1.00 98.00 93 ARG A O 1
ATOM 704 N N . LEU A 1 94 ? 3.028 4.314 -7.561 1.00 98.38 94 LEU A N 1
ATOM 705 C CA . LEU A 1 94 ? 4.406 4.441 -8.036 1.00 98.38 94 LEU A CA 1
ATOM 706 C C . LEU A 1 94 ? 4.865 3.185 -8.787 1.00 98.38 94 LEU A C 1
ATOM 708 O O . LEU A 1 94 ? 5.424 3.302 -9.874 1.00 98.38 94 LEU A O 1
ATOM 712 N N . ALA A 1 95 ? 4.625 1.995 -8.230 1.00 97.44 95 ALA A N 1
ATOM 713 C CA . ALA A 1 95 ? 5.002 0.740 -8.874 1.00 97.44 95 ALA A CA 1
ATOM 714 C C . ALA A 1 95 ? 4.329 0.582 -10.247 1.00 97.44 95 ALA A C 1
ATOM 716 O O . ALA A 1 95 ? 5.001 0.210 -11.204 1.00 97.44 95 ALA A O 1
ATOM 717 N N . VAL A 1 96 ? 3.040 0.921 -10.360 1.00 97.50 96 VAL A N 1
ATOM 718 C CA . VAL A 1 96 ? 2.308 0.917 -11.636 1.00 97.50 96 VAL A CA 1
ATOM 719 C C . VAL A 1 96 ? 2.9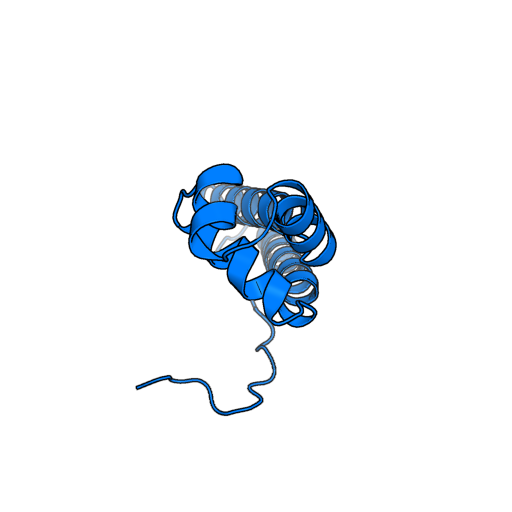44 1.885 -12.632 1.00 97.50 96 VAL A C 1
ATOM 721 O O . VAL A 1 96 ? 3.329 1.446 -13.710 1.00 97.50 96 VAL A O 1
ATOM 724 N N . HIS A 1 97 ? 3.176 3.146 -12.254 1.00 97.88 97 HIS A N 1
ATOM 725 C CA . HIS A 1 97 ? 3.801 4.124 -13.154 1.00 97.88 97 HIS A CA 1
ATOM 726 C C . HIS A 1 97 ? 5.198 3.688 -13.630 1.00 97.88 97 HIS A C 1
ATOM 728 O O . HIS A 1 97 ? 5.584 3.943 -14.767 1.00 97.88 97 HIS A O 1
ATOM 734 N N . LEU A 1 98 ? 5.992 3.044 -12.767 1.00 97.12 98 LEU A N 1
ATOM 735 C CA . LEU A 1 98 ? 7.312 2.530 -13.146 1.00 97.12 98 LEU A CA 1
ATOM 736 C C . LEU A 1 98 ? 7.213 1.348 -14.117 1.00 97.12 98 LEU A C 1
ATOM 738 O O . LEU A 1 98 ? 8.023 1.251 -15.037 1.00 97.12 98 LEU A O 1
ATOM 742 N N . LEU A 1 99 ? 6.226 0.468 -13.929 1.00 95.94 99 LEU A N 1
ATOM 743 C CA . LEU A 1 99 ? 5.957 -0.645 -14.839 1.00 95.94 99 LEU A CA 1
ATOM 744 C C . LEU A 1 99 ? 5.446 -0.156 -16.199 1.00 95.94 99 LEU A C 1
ATOM 746 O O . LEU A 1 99 ? 5.903 -0.662 -17.218 1.00 95.94 99 LEU A O 1
ATOM 750 N N . GLU A 1 100 ? 4.560 0.840 -16.222 1.00 96.50 100 GLU A N 1
ATOM 751 C CA . GLU A 1 100 ? 4.074 1.486 -17.449 1.00 96.50 100 GLU A CA 1
ATOM 752 C C . GLU A 1 100 ? 5.236 2.112 -18.226 1.00 96.50 100 GLU A C 1
ATOM 754 O O . GLU A 1 100 ? 5.459 1.766 -19.383 1.00 96.50 100 GLU A O 1
ATOM 759 N N . ARG A 1 101 ? 6.078 2.909 -17.555 1.00 94.56 101 ARG A N 1
ATOM 760 C CA . ARG A 1 101 ? 7.296 3.473 -18.162 1.00 94.56 101 ARG A CA 1
ATOM 761 C C . ARG A 1 101 ? 8.224 2.392 -18.708 1.00 94.56 101 ARG A C 1
ATOM 763 O O . ARG A 1 101 ? 8.829 2.582 -19.753 1.00 94.56 101 ARG A O 1
ATOM 770 N N . ALA A 1 102 ? 8.372 1.265 -18.015 1.00 93.50 102 ALA A N 1
ATOM 771 C CA . ALA A 1 102 ? 9.204 0.161 -18.489 1.00 93.50 102 ALA A CA 1
ATOM 772 C C . ALA A 1 102 ? 8.603 -0.582 -19.695 1.00 93.50 102 ALA A C 1
ATOM 774 O O . ALA A 1 102 ? 9.359 -1.198 -20.438 1.00 93.50 102 ALA A O 1
ATOM 775 N N . ALA A 1 103 ? 7.280 -0.542 -19.881 1.00 88.94 103 ALA A N 1
ATOM 776 C CA . ALA A 1 103 ? 6.592 -1.145 -21.022 1.00 88.94 103 ALA A CA 1
ATOM 777 C C . ALA A 1 103 ? 6.616 -0.258 -22.282 1.00 88.94 103 ALA A C 1
ATOM 779 O O . ALA A 1 103 ? 6.427 -0.765 -23.384 1.00 88.94 103 ALA A O 1
ATOM 780 N N . GLU A 1 104 ? 6.842 1.046 -22.119 1.00 85.81 104 GLU A N 1
ATOM 781 C CA . GLU A 1 104 ? 6.971 2.023 -23.210 1.00 85.81 104 GLU A CA 1
ATOM 782 C C . GLU A 1 104 ? 8.386 2.084 -23.827 1.00 85.81 104 GLU A C 1
ATOM 784 O O . GLU A 1 104 ? 8.560 2.734 -24.859 1.00 85.81 104 GLU A O 1
ATOM 789 N N . ASN A 1 105 ? 9.388 1.444 -23.202 1.00 59.75 105 ASN A N 1
ATOM 790 C CA . ASN A 1 105 ? 10.804 1.445 -23.621 1.00 59.75 105 ASN A CA 1
ATOM 791 C C . ASN A 1 105 ? 11.241 0.175 -24.363 1.00 59.75 105 ASN A C 1
ATOM 793 O O . ASN A 1 105 ? 10.622 -0.891 -24.160 1.00 59.75 105 ASN A O 1
#

pLDDT: mean 90.3, std 15.49, range [37.0, 98.69]